Protein AF-A0A932NVK6-F1 (afdb_monomer)

Foldseek 3Di:
DDDDPDDDPPPPPPPVNVVVVVCVVVVVDDPLCLQLVLQLVCVVVVHAAALVSQQDPVGRDKRKAALVSLVVSQWGWFQFQVRDIDIDGSVPDDHPDMDIGTSNGGHD

Mean predicted aligned error: 11.63 Å

pLDDT: mean 71.96, std 18.51, range [38.53, 96.5]

Radius of gyration: 15.87 Å; Cα contacts (8 Å, |Δi|>4): 128; chains: 1; bounding box: 42×36×38 Å

Solvent-accessible surface area (backbone atoms only — not comparable to full-atom values): 6521 Å² total; per-residue (Å²): 134,86,81,76,84,70,78,68,95,76,69,74,74,51,72,66,61,55,50,50,51,50,34,53,76,70,59,77,50,64,98,74,59,54,49,64,56,50,51,50,53,29,53,77,70,75,40,57,50,35,31,74,80,40,54,47,99,91,44,75,41,63,44,72,44,40,43,69,57,29,55,73,60,70,34,51,41,28,25,28,60,85,63,45,82,45,77,46,53,38,87,79,51,59,90,92,41,68,51,73,47,48,46,81,53,28,14,121

Structure (mmCIF, N/CA/C/O backbone):
data_AF-A0A932NVK6-F1
#
_entry.id   AF-A0A932NVK6-F1
#
loop_
_atom_site.group_PDB
_atom_site.id
_atom_site.type_symbol
_atom_site.label_atom_id
_atom_site.label_alt_id
_atom_site.label_comp_id
_atom_site.label_asym_id
_atom_site.label_entity_id
_atom_site.label_seq_id
_atom_site.pdbx_PDB_ins_code
_atom_site.Cartn_x
_atom_site.Cartn_y
_atom_site.Cartn_z
_atom_site.occupancy
_atom_site.B_iso_or_equiv
_atom_site.auth_seq_id
_atom_site.auth_comp_id
_atom_site.auth_asym_id
_atom_site.auth_atom_id
_atom_site.pdbx_PDB_model_num
ATOM 1 N N . MET A 1 1 ? 29.126 -22.858 5.845 1.00 40.16 1 MET A N 1
ATOM 2 C CA . MET A 1 1 ? 28.678 -22.379 7.165 1.00 40.16 1 MET A CA 1
ATOM 3 C C . MET A 1 1 ? 27.973 -21.064 6.924 1.00 40.16 1 MET A C 1
ATOM 5 O O . MET A 1 1 ? 28.557 -20.172 6.326 1.00 40.16 1 MET A O 1
ATOM 9 N N . THR A 1 2 ? 26.681 -21.056 7.216 1.00 45.16 2 THR A N 1
ATOM 10 C CA . THR A 1 2 ? 25.726 -19.962 7.040 1.00 45.16 2 THR A CA 1
ATOM 11 C C . THR A 1 2 ? 26.071 -18.825 7.992 1.00 45.16 2 THR A C 1
ATOM 13 O O . THR A 1 2 ? 25.975 -19.003 9.201 1.00 45.16 2 THR A O 1
ATOM 16 N N . ASN A 1 3 ? 26.480 -17.675 7.458 1.00 41.66 3 ASN A N 1
ATOM 17 C CA . ASN A 1 3 ? 26.442 -16.440 8.231 1.00 41.66 3 ASN A CA 1
ATOM 18 C C . ASN A 1 3 ? 25.020 -15.903 8.126 1.00 41.66 3 ASN A C 1
ATOM 20 O O . ASN A 1 3 ? 24.645 -15.290 7.129 1.00 41.66 3 ASN A O 1
ATOM 24 N N . GLU A 1 4 ? 24.222 -16.224 9.139 1.00 50.31 4 GLU A N 1
ATOM 25 C CA . GLU A 1 4 ? 22.971 -15.535 9.416 1.00 50.31 4 GLU A CA 1
ATOM 26 C C . GLU A 1 4 ? 23.303 -14.057 9.636 1.00 50.31 4 GLU A C 1
ATOM 28 O O . GLU A 1 4 ? 24.069 -13.704 10.535 1.00 50.31 4 GLU A O 1
ATOM 33 N N . HIS A 1 5 ? 22.785 -13.200 8.760 1.00 49.06 5 HIS A N 1
ATOM 34 C CA . HIS A 1 5 ? 22.847 -11.758 8.934 1.00 49.06 5 HIS A CA 1
ATOM 35 C C . HIS A 1 5 ? 21.875 -11.401 10.062 1.00 49.06 5 HIS A C 1
ATOM 37 O O . HIS A 1 5 ? 20.690 -11.167 9.836 1.00 49.06 5 HIS A O 1
ATOM 43 N N . LEU A 1 6 ? 22.361 -11.477 11.300 1.00 51.38 6 LEU A N 1
ATOM 44 C CA . LEU A 1 6 ? 21.674 -10.894 12.443 1.00 51.38 6 LEU A CA 1
ATOM 45 C C . LEU A 1 6 ? 21.684 -9.370 12.255 1.00 51.38 6 LEU A C 1
ATOM 47 O O . LEU A 1 6 ? 22.764 -8.821 12.021 1.00 51.38 6 LEU A O 1
ATOM 51 N N . PRO A 1 7 ? 20.524 -8.693 12.334 1.00 45.66 7 PRO A N 1
ATOM 52 C CA . PRO A 1 7 ? 20.478 -7.241 12.239 1.00 45.66 7 PRO A CA 1
ATOM 53 C C . PRO A 1 7 ? 21.303 -6.609 13.367 1.00 45.66 7 PRO A C 1
ATOM 55 O O . PRO A 1 7 ? 21.340 -7.120 14.492 1.00 45.66 7 PRO A O 1
ATOM 58 N N . ASP A 1 8 ? 21.992 -5.517 13.038 1.00 47.66 8 ASP A N 1
ATOM 59 C CA . ASP A 1 8 ? 22.872 -4.781 13.941 1.00 47.66 8 ASP A CA 1
ATOM 60 C C . ASP A 1 8 ? 22.065 -4.240 15.144 1.00 47.66 8 ASP A C 1
ATOM 62 O O . ASP A 1 8 ? 21.086 -3.514 14.957 1.00 47.66 8 ASP A O 1
ATOM 66 N N . PRO A 1 9 ? 22.442 -4.563 16.396 1.00 47.19 9 PRO A N 1
ATOM 67 C CA . PRO A 1 9 ? 21.707 -4.145 17.591 1.00 47.19 9 PRO A CA 1
ATOM 68 C C . PRO A 1 9 ? 21.752 -2.629 17.868 1.00 47.19 9 PRO A C 1
ATOM 70 O O . PRO A 1 9 ? 21.179 -2.186 18.864 1.00 47.19 9 PRO A O 1
ATOM 73 N N . THR A 1 10 ? 22.430 -1.833 17.032 1.00 45.53 10 THR A N 1
ATOM 74 C CA . THR A 1 10 ? 22.516 -0.368 17.160 1.00 45.53 10 THR A CA 1
ATOM 75 C C . THR A 1 10 ? 21.682 0.424 16.155 1.00 45.53 10 THR A C 1
ATOM 77 O O . THR A 1 10 ? 21.686 1.658 16.209 1.00 45.53 10 THR A O 1
ATOM 80 N N . GLU A 1 11 ? 20.909 -0.238 15.294 1.00 48.38 11 GLU A N 1
ATOM 81 C CA . GLU A 1 11 ? 19.980 0.456 14.409 1.00 48.38 11 GLU A CA 1
ATOM 82 C C . GLU A 1 11 ? 18.836 1.043 15.246 1.00 48.38 11 GLU A C 1
ATOM 84 O O . GLU A 1 11 ? 17.930 0.347 15.714 1.00 48.38 11 GLU A O 1
ATOM 89 N N . GLN A 1 12 ? 18.934 2.345 15.533 1.00 49.12 12 GLN A N 1
ATOM 90 C CA . GLN A 1 12 ? 17.906 3.069 16.264 1.00 49.12 12 GLN A CA 1
ATOM 91 C C . GLN A 1 12 ? 16.608 2.948 15.481 1.00 49.12 12 GLN A C 1
ATOM 93 O O . GLN A 1 12 ? 16.435 3.583 14.443 1.00 49.12 12 GLN A O 1
ATOM 98 N N . VAL A 1 13 ? 15.698 2.125 16.001 1.00 51.88 13 VAL A N 1
ATOM 99 C CA . VAL A 1 13 ? 14.326 2.034 15.517 1.00 51.88 13 VAL A CA 1
ATOM 100 C C . VAL A 1 13 ? 13.790 3.465 15.440 1.00 51.88 13 VAL A C 1
ATOM 102 O O . VAL A 1 13 ? 13.739 4.127 16.484 1.00 51.88 13 VAL A O 1
ATOM 105 N N . PRO A 1 14 ? 13.430 3.966 14.243 1.00 53.28 14 PRO A N 1
ATOM 106 C CA . PRO A 1 14 ? 12.996 5.344 14.086 1.00 53.28 14 PRO A CA 1
ATOM 107 C C . PRO A 1 14 ? 11.881 5.677 15.077 1.00 53.28 14 PRO A C 1
ATOM 109 O O . PRO A 1 14 ? 10.998 4.853 15.324 1.00 53.28 14 PRO A O 1
ATOM 112 N N . ALA A 1 15 ? 11.905 6.880 15.657 1.00 46.31 15 ALA A N 1
ATOM 113 C CA . ALA A 1 15 ? 10.957 7.279 16.703 1.00 46.31 15 ALA A CA 1
ATOM 114 C C . ALA A 1 15 ? 9.485 7.097 16.274 1.00 46.31 15 ALA A C 1
ATOM 116 O O . ALA A 1 15 ? 8.630 6.761 17.094 1.00 46.31 15 ALA A O 1
ATOM 117 N N . TRP A 1 16 ? 9.205 7.233 14.974 1.00 46.84 16 TRP A N 1
ATOM 118 C CA . TRP A 1 16 ? 7.889 6.981 14.392 1.00 46.84 16 TRP A CA 1
ATOM 119 C C . TRP A 1 16 ? 7.469 5.504 14.483 1.00 46.84 16 TRP A C 1
ATOM 121 O O . TRP A 1 16 ? 6.316 5.213 14.785 1.00 46.84 16 TRP A O 1
ATOM 131 N N . ARG A 1 17 ? 8.402 4.559 14.320 1.00 45.94 17 ARG A N 1
ATOM 132 C CA . ARG A 1 17 ? 8.151 3.110 14.375 1.00 45.94 17 ARG A CA 1
ATOM 133 C C . ARG A 1 17 ? 7.831 2.641 15.795 1.00 45.94 17 ARG A C 1
ATOM 135 O O . ARG A 1 17 ? 6.982 1.770 15.976 1.00 45.94 17 ARG A O 1
ATOM 142 N N . GLN A 1 18 ? 8.448 3.251 16.808 1.00 57.34 18 GLN A N 1
ATOM 143 C CA . GLN A 1 18 ? 8.080 3.003 18.208 1.00 57.34 18 GLN A CA 1
ATOM 144 C C . GLN A 1 18 ? 6.724 3.615 18.572 1.00 57.34 18 GLN A C 1
ATOM 146 O O . GLN A 1 18 ? 5.923 2.976 19.252 1.00 57.34 18 GLN A O 1
ATOM 151 N N . GLU A 1 19 ? 6.432 4.818 18.080 1.00 4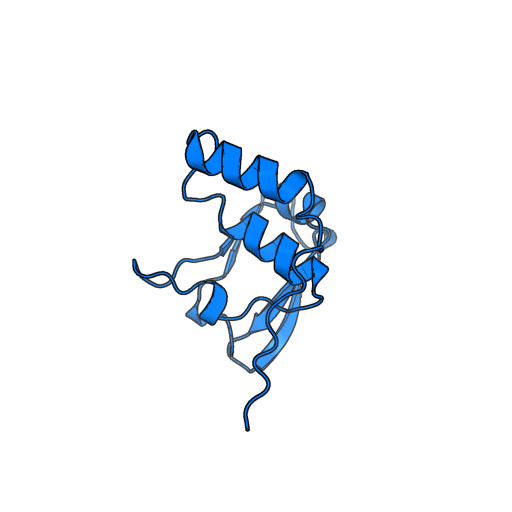6.41 19 GLU A N 1
ATOM 152 C CA . GLU A 1 19 ? 5.139 5.469 18.307 1.00 46.41 19 GLU A CA 1
ATOM 153 C C . GLU A 1 19 ? 3.986 4.709 17.626 1.00 46.41 19 GLU A C 1
ATOM 155 O O . GLU A 1 19 ? 2.911 4.570 18.207 1.00 46.41 19 GLU A O 1
ATOM 160 N N . LEU A 1 20 ? 4.213 4.123 16.447 1.00 50.78 20 LEU A N 1
ATOM 161 C CA . LEU A 1 20 ? 3.238 3.254 15.779 1.00 50.78 20 LEU A CA 1
ATOM 162 C C . LEU A 1 20 ? 2.967 1.961 16.558 1.00 50.78 20 LEU A C 1
ATOM 164 O O . LEU A 1 20 ? 1.811 1.558 16.702 1.00 50.78 20 LEU A O 1
ATOM 168 N N . LEU A 1 21 ? 4.011 1.326 17.101 1.00 50.44 21 LEU A N 1
ATOM 169 C CA . LEU A 1 21 ? 3.859 0.154 17.969 1.00 50.44 21 LEU A CA 1
ATOM 170 C C . LEU A 1 21 ? 3.056 0.497 19.229 1.00 50.44 21 LEU A C 1
ATOM 172 O O . LEU A 1 21 ? 2.105 -0.213 19.554 1.00 50.44 21 LEU A O 1
ATOM 176 N N . ARG A 1 22 ? 3.358 1.632 19.871 1.00 66.50 22 ARG A N 1
ATOM 177 C CA . ARG A 1 22 ? 2.612 2.123 21.038 1.00 66.50 22 ARG A CA 1
ATOM 178 C C . ARG A 1 22 ? 1.127 2.319 20.722 1.00 66.50 22 ARG A C 1
ATOM 180 O O . ARG A 1 22 ? 0.280 1.841 21.474 1.00 66.50 22 ARG A O 1
ATOM 187 N N . ARG A 1 23 ? 0.801 2.991 19.611 1.00 49.59 23 ARG A N 1
ATOM 188 C CA . ARG A 1 23 ? -0.594 3.260 19.207 1.00 49.59 23 ARG A CA 1
ATOM 189 C C . ARG A 1 23 ? -1.357 1.981 18.842 1.00 49.59 23 ARG A C 1
ATOM 191 O O . ARG A 1 23 ? -2.561 1.887 19.085 1.00 49.59 23 ARG A O 1
ATOM 198 N N . ARG A 1 24 ? -0.662 0.974 18.300 1.00 45.47 24 ARG A N 1
ATOM 199 C CA . ARG A 1 24 ? -1.213 -0.365 18.030 1.00 45.47 24 ARG A CA 1
ATOM 200 C C . ARG A 1 24 ? -1.536 -1.114 19.321 1.00 45.47 24 ARG A C 1
ATOM 202 O O . ARG A 1 24 ? -2.599 -1.724 19.426 1.00 45.47 24 ARG A O 1
ATOM 209 N N . GLU A 1 25 ? -0.646 -1.056 20.306 1.00 52.22 25 GLU A N 1
ATOM 210 C CA . GLU A 1 25 ? -0.843 -1.687 21.616 1.00 52.22 25 GLU A CA 1
ATOM 211 C C . GLU A 1 25 ? -1.957 -1.014 22.425 1.00 52.22 25 GLU A C 1
ATOM 213 O O . GLU A 1 25 ? -2.741 -1.701 23.086 1.00 52.22 25 GLU A O 1
ATOM 218 N N . SER A 1 26 ? -2.092 0.310 22.321 1.00 59.75 26 SER A N 1
ATOM 219 C CA . SER A 1 26 ? -3.169 1.063 22.970 1.00 59.75 26 SER A CA 1
ATOM 220 C C . SER A 1 26 ? -4.507 1.026 22.222 1.00 59.75 26 SER A C 1
ATOM 222 O O . SER A 1 26 ? -5.492 1.569 22.723 1.00 59.75 26 SER A O 1
ATOM 224 N N . LYS A 1 27 ? -4.578 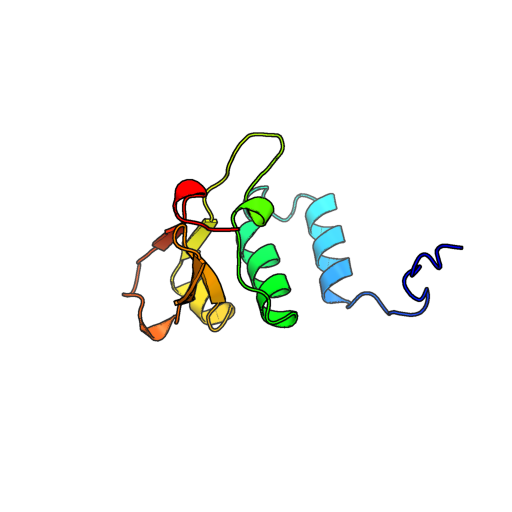0.346 21.066 1.00 50.94 27 LYS A N 1
ATOM 225 C CA . LYS A 1 27 ? -5.758 0.289 20.180 1.00 50.94 27 LYS A CA 1
ATOM 226 C C . LYS A 1 27 ? -6.238 1.675 19.716 1.00 50.94 27 LYS A C 1
ATOM 228 O O . LYS A 1 27 ? -7.411 1.839 19.390 1.00 50.94 27 LYS A O 1
ATOM 233 N N . GLU A 1 28 ? -5.338 2.659 19.701 1.00 40.66 28 GLU A N 1
ATOM 234 C CA . GLU A 1 28 ? -5.581 4.013 19.186 1.00 40.66 28 GLU A CA 1
ATOM 235 C C . GLU A 1 28 ? -5.651 4.039 17.644 1.00 40.66 28 GLU A C 1
ATOM 237 O O . GLU A 1 28 ? -6.243 4.960 17.090 1.00 40.66 28 GLU A O 1
ATOM 242 N N . VAL A 1 29 ? -5.101 3.024 16.962 1.00 40.41 29 VAL A N 1
ATOM 243 C CA . VAL A 1 29 ? -5.226 2.777 15.506 1.00 40.41 29 VAL A CA 1
ATOM 244 C C . VAL A 1 29 ? -5.995 1.485 15.229 1.00 40.41 29 VAL A C 1
ATOM 246 O O . VAL A 1 29 ? -5.891 0.504 15.976 1.00 40.41 29 VAL A O 1
ATOM 249 N N . GLY A 1 30 ? -6.799 1.500 14.165 1.00 41.03 3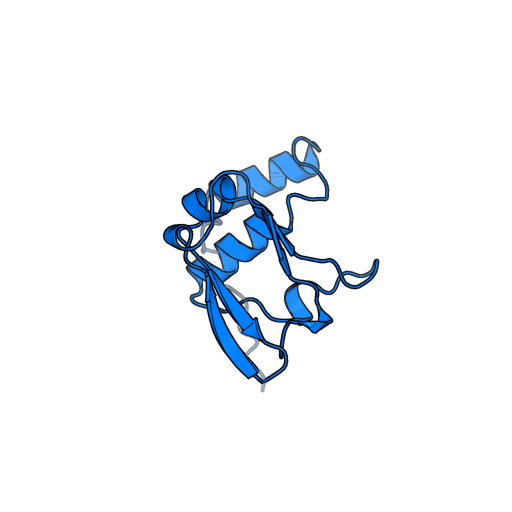0 GLY A N 1
ATOM 250 C CA . GLY A 1 30 ? -7.726 0.427 13.822 1.00 41.03 30 GLY A CA 1
ATOM 251 C C . GLY A 1 30 ? -7.054 -0.722 13.059 1.00 41.03 30 GLY A C 1
ATOM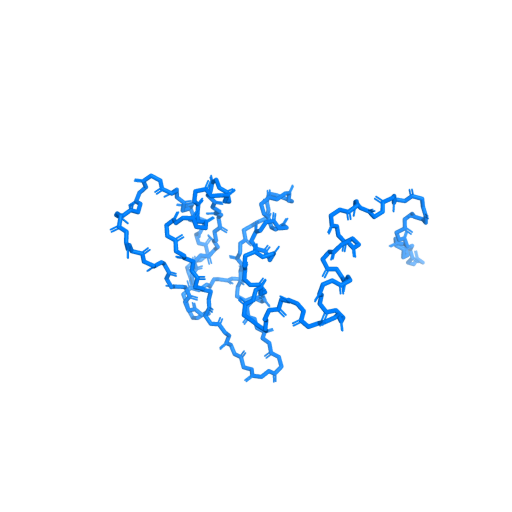 252 O O . GLY A 1 30 ? -6.006 -0.549 12.446 1.00 41.03 30 GLY A O 1
ATOM 253 N N . PRO A 1 31 ? -7.670 -1.916 13.018 1.00 38.53 31 PRO A N 1
ATOM 254 C CA . PRO A 1 31 ? -7.142 -3.081 12.295 1.00 38.53 31 PRO A CA 1
ATOM 255 C C . PRO A 1 31 ? -7.062 -2.912 10.761 1.00 38.53 31 PRO A C 1
ATOM 257 O O . PRO A 1 31 ? -6.625 -3.845 10.089 1.00 38.53 31 PRO A O 1
ATOM 260 N N . TYR A 1 32 ? -7.475 -1.757 10.226 1.00 43.16 32 TYR A N 1
ATOM 261 C CA . TYR A 1 32 ? -7.445 -1.400 8.804 1.00 43.16 32 TYR A CA 1
ATOM 262 C C . TYR A 1 32 ? -6.389 -0.332 8.458 1.00 43.16 32 TYR A C 1
ATOM 264 O O . TYR A 1 32 ? -6.224 -0.018 7.291 1.00 43.16 32 TYR A O 1
ATOM 272 N N . ASP A 1 33 ? -5.595 0.142 9.427 1.00 52.03 33 ASP A N 1
ATOM 273 C CA . ASP A 1 33 ? -4.424 1.008 9.180 1.00 52.03 33 ASP A CA 1
ATOM 274 C C . ASP A 1 33 ? -3.181 0.218 8.705 1.00 52.03 33 ASP A C 1
ATOM 276 O O . ASP A 1 33 ? -2.054 0.714 8.731 1.00 52.03 33 ASP A O 1
ATOM 280 N N . PHE A 1 34 ? -3.341 -1.054 8.323 1.00 60.00 34 PHE A N 1
ATOM 281 C CA . PHE A 1 34 ? -2.233 -1.903 7.873 1.00 60.00 34 PHE A CA 1
ATOM 282 C C . PHE A 1 34 ? -1.731 -1.498 6.482 1.00 60.00 34 PHE A C 1
ATOM 284 O O . PHE A 1 34 ? -0.522 -1.476 6.256 1.00 60.00 34 PHE A O 1
ATOM 291 N N . ASP A 1 35 ? -2.649 -1.131 5.587 1.00 65.75 35 ASP A N 1
ATOM 292 C CA . ASP A 1 35 ? -2.349 -0.919 4.171 1.00 65.75 35 ASP A CA 1
ATOM 293 C C . ASP A 1 35 ? -1.465 0.315 3.969 1.00 65.75 35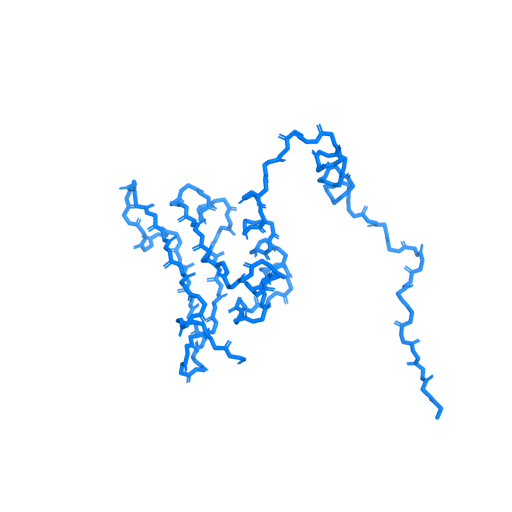 ASP A C 1
ATOM 295 O O . ASP A 1 35 ? -0.412 0.218 3.346 1.00 65.75 35 ASP A O 1
ATOM 299 N N . LEU A 1 36 ? -1.814 1.447 4.589 1.00 68.88 36 LEU A N 1
ATOM 300 C CA . LEU A 1 36 ? -1.044 2.687 4.459 1.00 68.88 36 LEU A CA 1
ATOM 301 C C . LEU A 1 36 ? 0.379 2.541 5.019 1.00 68.88 36 LEU A C 1
ATOM 303 O O . LEU A 1 36 ? 1.345 2.953 4.386 1.00 68.88 36 LEU A O 1
ATOM 307 N N . ASN A 1 37 ? 0.522 1.885 6.175 1.00 68.25 37 ASN A N 1
ATOM 308 C CA . ASN A 1 37 ? 1.829 1.638 6.788 1.00 68.25 37 ASN A CA 1
ATOM 309 C C . ASN A 1 37 ? 2.692 0.675 5.960 1.00 68.25 37 ASN A C 1
ATOM 311 O O . ASN A 1 37 ? 3.906 0.859 5.876 1.00 68.25 37 ASN A O 1
ATOM 315 N N . CYS A 1 38 ? 2.082 -0.349 5.355 1.00 76.19 38 CYS A N 1
ATOM 316 C CA . CYS A 1 38 ? 2.789 -1.255 4.456 1.00 76.19 38 CYS A CA 1
ATOM 317 C C . CYS A 1 38 ? 3.284 -0.512 3.211 1.00 76.19 38 CYS A C 1
ATOM 319 O O . CYS A 1 38 ? 4.426 -0.704 2.806 1.00 76.19 38 CYS A O 1
ATOM 321 N N . LEU A 1 39 ? 2.451 0.356 2.633 1.00 83.25 39 LEU A N 1
ATOM 322 C CA . LEU A 1 39 ? 2.802 1.135 1.447 1.00 83.25 39 LEU A CA 1
ATOM 323 C C . LEU A 1 39 ? 3.915 2.151 1.720 1.00 83.25 39 LEU A C 1
ATOM 325 O O . LEU A 1 39 ? 4.826 2.268 0.907 1.00 83.25 39 LEU A O 1
ATOM 329 N N . VAL A 1 40 ? 3.892 2.830 2.875 1.00 80.00 40 VAL A N 1
ATOM 330 C CA . VAL A 1 40 ? 4.995 3.717 3.292 1.00 80.00 40 VAL A CA 1
ATOM 331 C C . VAL A 1 40 ? 6.311 2.944 3.358 1.00 80.00 40 VAL A C 1
ATOM 333 O O . VAL A 1 40 ? 7.296 3.381 2.775 1.00 80.00 40 VAL A O 1
ATOM 336 N N . TYR A 1 41 ? 6.320 1.787 4.028 1.00 78.38 41 TYR A N 1
ATOM 337 C CA . TYR A 1 41 ? 7.525 0.965 4.153 1.00 78.38 41 TYR A CA 1
ATOM 338 C C . TYR A 1 41 ? 8.065 0.523 2.788 1.00 78.38 41 TYR A C 1
ATOM 340 O O . TYR A 1 41 ? 9.248 0.674 2.511 1.00 78.38 41 TYR A O 1
ATOM 348 N N . LEU A 1 42 ? 7.188 0.021 1.917 1.00 81.44 42 LEU A N 1
ATOM 349 C CA . LEU A 1 42 ? 7.562 -0.414 0.572 1.00 81.44 42 LEU A CA 1
ATOM 350 C C . LEU A 1 42 ? 8.160 0.734 -0.256 1.00 81.44 42 LEU A C 1
ATOM 352 O O . LEU A 1 42 ? 9.192 0.553 -0.894 1.00 81.44 42 LEU A O 1
ATOM 356 N N . ASN A 1 43 ? 7.581 1.935 -0.176 1.00 82.31 43 ASN A N 1
ATOM 357 C CA . ASN A 1 43 ? 8.127 3.119 -0.839 1.00 82.31 43 ASN A CA 1
ATOM 358 C C . ASN A 1 43 ? 9.510 3.528 -0.312 1.00 82.31 43 ASN A C 1
ATOM 360 O O . ASN A 1 43 ? 10.361 3.920 -1.108 1.00 82.31 43 ASN A O 1
ATOM 364 N N . GLU A 1 44 ? 9.744 3.463 1.005 1.00 80.19 44 GLU A N 1
ATOM 365 C CA . GLU A 1 44 ? 11.054 3.780 1.599 1.00 80.19 44 GLU A CA 1
ATOM 366 C C . GLU A 1 44 ? 12.152 2.821 1.114 1.00 80.19 44 GLU A C 1
ATOM 368 O O . GLU A 1 44 ? 13.294 3.240 0.922 1.00 80.19 44 GLU A O 1
ATOM 373 N N . GLU A 1 45 ? 11.796 1.561 0.863 1.00 80.81 45 GLU A N 1
ATOM 374 C CA . GLU A 1 45 ? 12.703 0.520 0.365 1.00 80.81 45 GLU A CA 1
ATOM 375 C C . GLU A 1 45 ? 12.788 0.465 -1.180 1.00 80.81 45 GLU A C 1
ATOM 377 O O . GLU A 1 45 ? 13.504 -0.375 -1.723 1.00 80.81 45 GLU A O 1
ATOM 382 N N . ASP A 1 46 ? 12.075 1.344 -1.905 1.00 85.44 46 ASP A N 1
ATOM 383 C CA . ASP A 1 46 ? 11.884 1.280 -3.373 1.00 85.44 46 ASP A CA 1
ATOM 384 C C . ASP A 1 46 ? 11.380 -0.104 -3.856 1.00 85.44 46 ASP A C 1
ATOM 386 O O . ASP A 1 46 ? 11.673 -0.578 -4.964 1.00 85.44 46 ASP A O 1
ATOM 390 N N . GLU A 1 47 ? 10.595 -0.772 -3.007 1.00 87.81 47 GLU A N 1
ATOM 391 C CA . GLU A 1 47 ? 9.967 -2.053 -3.297 1.00 87.81 47 GLU A CA 1
ATOM 392 C C . GLU A 1 47 ? 8.515 -1.865 -3.766 1.00 87.81 47 GLU A C 1
ATOM 394 O O . GLU A 1 47 ? 7.756 -1.084 -3.195 1.00 87.81 47 GLU A O 1
ATOM 399 N N . PRO A 1 48 ? 8.075 -2.594 -4.804 1.00 92.56 48 PRO A N 1
ATOM 400 C CA . PRO A 1 48 ? 6.685 -2.564 -5.227 1.00 92.56 48 PRO A CA 1
ATOM 401 C C . PRO A 1 48 ? 5.813 -3.476 -4.352 1.00 92.56 48 PRO A C 1
ATOM 403 O O . PRO A 1 48 ? 6.214 -4.585 -4.000 1.00 92.56 48 PRO A O 1
ATOM 406 N N . LEU A 1 49 ? 4.563 -3.072 -4.119 1.00 90.06 49 LEU A N 1
ATOM 407 C CA . LEU A 1 49 ? 3.533 -3.923 -3.524 1.00 90.06 49 LEU A CA 1
ATOM 408 C C . LEU A 1 49 ? 3.294 -5.172 -4.387 1.00 90.06 49 LEU A C 1
ATOM 410 O O . LEU A 1 49 ? 2.980 -5.078 -5.580 1.00 90.06 49 LEU A O 1
ATOM 414 N N . ILE A 1 50 ? 3.377 -6.354 -3.777 1.00 89.38 50 ILE A N 1
ATOM 415 C CA . ILE A 1 50 ? 3.114 -7.641 -4.430 1.00 89.38 50 ILE A CA 1
ATOM 416 C C . ILE A 1 50 ? 2.075 -8.457 -3.655 1.00 89.38 50 ILE A C 1
ATOM 418 O O . ILE A 1 50 ? 1.694 -8.162 -2.523 1.00 89.38 50 ILE A O 1
ATOM 422 N N . ARG A 1 51 ? 1.588 -9.544 -4.264 1.00 85.25 51 ARG A N 1
ATOM 423 C CA . ARG A 1 51 ? 0.490 -10.351 -3.708 1.00 85.25 51 ARG A CA 1
ATOM 424 C C . ARG A 1 51 ? 0.785 -10.915 -2.314 1.00 85.25 51 ARG A C 1
ATOM 426 O O . ARG A 1 51 ? -0.147 -11.133 -1.543 1.00 85.25 51 ARG A O 1
ATOM 433 N N . LYS A 1 52 ? 2.052 -11.198 -1.991 1.00 82.88 52 LYS A N 1
ATOM 434 C CA . LYS A 1 52 ? 2.422 -11.769 -0.684 1.00 82.88 52 LYS A CA 1
ATOM 435 C C . LYS A 1 52 ? 2.189 -10.776 0.465 1.00 82.88 52 LYS A C 1
ATOM 437 O O . LYS A 1 52 ? 1.910 -11.220 1.573 1.00 82.88 52 LYS A O 1
ATOM 442 N N . ASP A 1 53 ? 2.266 -9.473 0.193 1.00 79.06 53 ASP A N 1
ATOM 443 C CA . ASP A 1 53 ? 2.215 -8.419 1.216 1.00 79.06 53 ASP A CA 1
ATOM 444 C C . ASP A 1 53 ? 0.784 -8.192 1.723 1.00 79.06 53 ASP A C 1
ATOM 446 O O . ASP A 1 53 ? 0.562 -7.760 2.851 1.00 79.06 53 ASP A O 1
ATOM 450 N N . VAL A 1 54 ? -0.199 -8.574 0.907 1.00 74.56 54 VAL A N 1
ATOM 451 C CA . VAL A 1 54 ? -1.638 -8.458 1.188 1.00 74.56 54 VAL A CA 1
ATOM 452 C C . VAL A 1 54 ? -2.280 -9.786 1.625 1.00 74.56 54 VAL A C 1
ATOM 454 O O . VAL A 1 54 ? -3.499 -9.891 1.801 1.00 74.56 54 VAL A O 1
ATOM 457 N N . ALA A 1 55 ? -1.470 -10.837 1.782 1.00 65.56 55 ALA A N 1
ATOM 458 C CA . ALA A 1 55 ? -1.914 -12.152 2.225 1.00 65.56 55 ALA A CA 1
ATOM 459 C C . ALA A 1 55 ? -1.871 -12.252 3.762 1.00 65.56 55 ALA A C 1
ATOM 461 O O . ALA A 1 55 ? -0.808 -12.411 4.357 1.00 65.56 55 ALA A O 1
ATOM 462 N N . ASP A 1 56 ? -3.034 -12.208 4.418 1.00 61.47 56 ASP A N 1
ATOM 463 C CA . ASP A 1 56 ? -3.157 -12.384 5.873 1.00 61.47 56 ASP A CA 1
ATOM 464 C C . ASP A 1 56 ? -3.683 -13.792 6.231 1.00 61.47 56 ASP A C 1
ATOM 466 O O . ASP A 1 56 ? -4.319 -14.481 5.432 1.00 61.47 56 ASP A O 1
ATOM 470 N N . LYS A 1 57 ? -3.476 -14.224 7.482 1.00 46.25 57 LYS A N 1
ATOM 471 C CA . LYS A 1 57 ? -3.989 -15.480 8.064 1.00 46.25 57 LYS A CA 1
ATOM 472 C C . LYS A 1 57 ? -5.517 -15.585 8.031 1.00 46.25 57 LYS A C 1
ATOM 474 O O . LYS A 1 57 ? -6.055 -16.679 8.174 1.00 46.25 57 LYS A O 1
ATOM 479 N N . THR A 1 58 ? -6.204 -14.453 7.885 1.00 51.19 58 THR A N 1
ATOM 480 C CA . THR A 1 58 ? -7.667 -14.360 7.775 1.00 51.19 58 THR A CA 1
ATOM 481 C C . THR A 1 58 ? -8.170 -14.400 6.328 1.00 51.19 58 THR A C 1
ATOM 483 O O . THR A 1 58 ? -9.379 -14.443 6.111 1.00 51.19 58 THR A O 1
ATOM 486 N N . GLY A 1 59 ? -7.260 -14.450 5.351 1.00 49.28 59 GLY A N 1
ATOM 487 C CA . GLY A 1 59 ? -7.553 -14.454 3.923 1.00 49.28 59 GLY A CA 1
ATOM 488 C C . GLY A 1 59 ? -6.901 -13.276 3.185 1.00 49.28 59 GLY A C 1
ATOM 489 O O . GLY A 1 59 ? -6.377 -12.359 3.821 1.00 49.28 59 GLY A O 1
ATOM 490 N N . PRO A 1 60 ? -6.913 -13.304 1.841 1.00 56.31 60 PRO A N 1
ATOM 491 C CA . PRO A 1 60 ? -6.449 -12.195 1.010 1.00 56.31 60 PRO A CA 1
ATOM 492 C C . PRO A 1 60 ? -7.244 -10.918 1.324 1.00 56.31 60 PRO A C 1
ATOM 494 O O . PRO A 1 60 ? -8.475 -10.931 1.256 1.00 56.31 60 PRO A O 1
ATOM 497 N N . LYS A 1 61 ? -6.551 -9.826 1.666 1.00 70.50 61 LYS A N 1
ATOM 498 C CA . LYS A 1 61 ? -7.160 -8.509 1.908 1.00 70.50 61 LYS A CA 1
ATOM 499 C C . LYS A 1 61 ? -6.895 -7.590 0.722 1.00 70.50 61 LYS A C 1
ATOM 501 O O . LYS A 1 61 ? -5.816 -7.625 0.148 1.00 70.50 61 LYS A O 1
ATOM 506 N N . ALA A 1 62 ? -7.893 -6.806 0.329 1.00 75.00 62 ALA A N 1
ATOM 507 C CA . ALA A 1 62 ? -7.684 -5.754 -0.657 1.00 75.00 62 ALA A CA 1
ATOM 508 C C . ALA A 1 62 ? -7.004 -4.559 0.012 1.00 75.00 62 ALA A C 1
ATOM 510 O O . ALA A 1 62 ? -7.347 -4.242 1.148 1.00 75.00 62 ALA A O 1
ATOM 511 N N . VAL A 1 63 ? -6.105 -3.900 -0.714 1.00 82.56 63 VAL A N 1
ATOM 512 C CA . VAL A 1 63 ? -5.550 -2.603 -0.320 1.00 82.56 63 VAL A CA 1
ATOM 513 C C . VAL A 1 63 ? -6.531 -1.524 -0.741 1.00 82.56 63 VAL A C 1
ATOM 515 O O . VAL A 1 63 ? -6.955 -1.493 -1.899 1.00 82.56 63 VAL A O 1
ATOM 518 N N . VAL A 1 64 ? -6.901 -0.656 0.195 1.00 82.06 64 VAL A N 1
ATOM 519 C CA . VAL A 1 64 ? -7.839 0.444 -0.045 1.00 82.06 64 VAL A CA 1
ATOM 520 C C . VAL A 1 64 ? -7.164 1.755 0.327 1.00 82.06 64 VAL A C 1
ATOM 522 O O . VAL A 1 64 ? -6.773 1.932 1.475 1.00 82.06 64 VAL A O 1
ATOM 525 N N . VAL A 1 65 ? -7.029 2.665 -0.638 1.00 84.00 65 VAL A N 1
ATOM 526 C CA . VAL A 1 65 ? -6.361 3.957 -0.432 1.00 84.00 65 VAL A CA 1
ATOM 527 C C . VAL A 1 65 ? -7.186 5.071 -1.060 1.00 84.00 65 VAL A C 1
ATOM 529 O O . VAL A 1 65 ? -7.538 5.030 -2.239 1.00 84.00 65 VAL A O 1
ATOM 532 N N . THR A 1 66 ? -7.517 6.084 -0.276 1.00 84.38 66 THR A N 1
ATOM 533 C CA . THR A 1 66 ? -8.176 7.304 -0.749 1.00 84.38 66 THR A CA 1
ATOM 534 C C . THR A 1 66 ? -7.186 8.221 -1.471 1.00 84.38 66 THR A C 1
ATOM 536 O O . THR A 1 66 ? -5.973 8.140 -1.273 1.00 84.38 66 THR A O 1
ATOM 539 N N . LYS A 1 67 ? -7.682 9.172 -2.275 1.00 84.06 67 LYS A N 1
ATOM 540 C CA . LYS A 1 67 ? -6.809 10.196 -2.880 1.00 84.06 67 LYS A CA 1
ATOM 541 C C . LYS A 1 67 ? -5.985 10.978 -1.845 1.00 84.06 67 LYS A C 1
ATOM 543 O O . LYS A 1 67 ? -4.836 11.308 -2.118 1.00 84.06 67 LYS A O 1
ATOM 548 N N . GLN A 1 68 ? -6.562 11.300 -0.685 1.00 83.88 68 GLN A N 1
ATOM 549 C CA . GLN A 1 68 ? -5.850 12.055 0.350 1.00 83.88 68 GLN A CA 1
ATOM 550 C C . GLN A 1 68 ? -4.664 11.254 0.900 1.00 83.88 68 GLN A C 1
ATOM 552 O O . GLN A 1 68 ? -3.558 11.777 0.965 1.00 83.88 68 GLN A O 1
ATOM 557 N N . GLU A 1 69 ? -4.874 9.976 1.209 1.00 82.94 69 GLU A N 1
ATOM 558 C CA . GLU A 1 69 ? -3.805 9.077 1.656 1.00 82.94 69 GLU A CA 1
ATOM 559 C C . GLU A 1 69 ? -2.737 8.880 0.569 1.00 82.94 69 GLU A C 1
ATOM 561 O O . GLU A 1 69 ? -1.547 8.875 0.867 1.00 82.94 69 GLU A O 1
ATOM 566 N N . MET A 1 70 ? -3.130 8.811 -0.709 1.00 87.00 70 MET A N 1
ATOM 567 C CA . MET A 1 70 ? -2.176 8.766 -1.823 1.00 87.00 70 MET A CA 1
ATOM 568 C C . MET A 1 70 ? -1.330 10.034 -1.962 1.00 87.00 70 MET A C 1
ATOM 570 O O . MET A 1 70 ? -0.152 9.943 -2.307 1.00 87.00 70 MET A O 1
ATOM 574 N N . LEU A 1 71 ? -1.906 11.212 -1.703 1.00 85.50 71 LEU A N 1
ATOM 575 C CA . LEU A 1 71 ? -1.163 12.475 -1.682 1.00 85.50 71 LEU A CA 1
ATOM 576 C C . LEU A 1 71 ? -0.146 12.508 -0.534 1.00 85.50 71 LEU A C 1
ATOM 578 O O . LEU A 1 71 ? 0.944 13.043 -0.712 1.00 85.5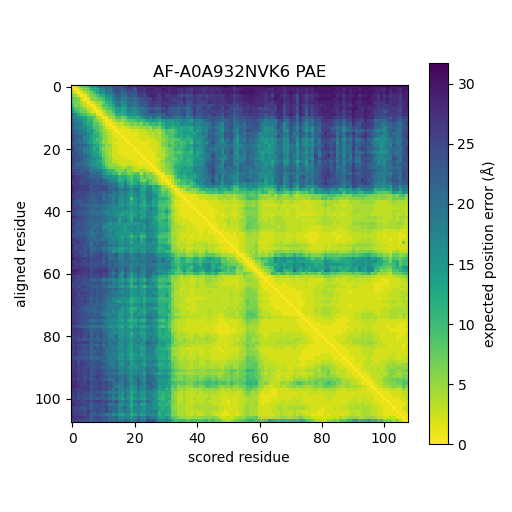0 71 LEU A O 1
ATOM 582 N N . GLU A 1 72 ? -0.486 11.926 0.617 1.00 84.00 72 GLU A N 1
ATOM 583 C CA . GLU A 1 72 ? 0.425 11.794 1.761 1.00 84.00 72 GLU A CA 1
ATOM 584 C C . GLU A 1 72 ? 1.549 10.779 1.491 1.00 84.00 72 GLU A C 1
ATOM 586 O O . GLU A 1 72 ? 2.693 11.025 1.868 1.00 84.00 72 GLU A O 1
ATOM 591 N N . LEU A 1 73 ? 1.245 9.682 0.788 1.00 83.88 73 LEU A N 1
ATOM 592 C CA . LEU A 1 73 ? 2.228 8.691 0.333 1.00 83.88 73 LEU A CA 1
ATOM 593 C C . LEU A 1 73 ? 3.181 9.228 -0.744 1.00 83.88 73 LEU A C 1
ATOM 595 O O . LEU A 1 73 ? 4.318 8.773 -0.837 1.00 83.88 73 LEU A O 1
ATOM 599 N N . GLY A 1 74 ? 2.713 10.158 -1.581 1.00 87.81 74 GLY A N 1
ATOM 600 C CA . GLY A 1 74 ? 3.454 10.655 -2.745 1.00 87.81 74 GLY A CA 1
ATOM 601 C C . GLY A 1 74 ? 3.446 9.710 -3.953 1.00 87.81 74 GLY A C 1
ATOM 602 O O . GLY A 1 74 ? 4.179 9.946 -4.909 1.00 87.81 74 GLY A O 1
ATOM 603 N N . GLY A 1 75 ? 2.623 8.661 -3.931 1.00 89.62 75 GLY A N 1
ATOM 604 C CA . GLY A 1 75 ? 2.631 7.596 -4.937 1.00 89.62 75 GLY A CA 1
ATOM 605 C C . GLY A 1 75 ? 2.952 6.233 -4.333 1.00 89.62 75 GLY A C 1
ATOM 606 O O . GLY A 1 75 ? 3.341 6.162 -3.177 1.00 89.62 75 GLY A O 1
ATOM 607 N N . PHE A 1 76 ? 2.783 5.150 -5.087 1.00 91.62 76 PHE A N 1
ATOM 608 C CA . PHE A 1 76 ? 3.448 3.869 -4.808 1.00 91.62 76 PHE A CA 1
ATOM 609 C C . PHE A 1 76 ? 3.483 3.007 -6.065 1.00 91.62 76 PHE A C 1
ATOM 611 O O . PHE A 1 76 ? 2.703 3.211 -7.002 1.00 91.62 76 PHE A O 1
ATOM 618 N N . ASP A 1 77 ? 4.350 2.003 -6.051 1.00 94.50 77 ASP A N 1
ATOM 619 C CA . ASP A 1 77 ? 4.443 1.021 -7.119 1.00 94.50 77 ASP A CA 1
ATOM 620 C C . ASP A 1 77 ? 3.848 -0.319 -6.694 1.00 94.50 77 ASP A C 1
ATOM 622 O O . ASP A 1 77 ? 3.954 -0.734 -5.543 1.00 94.50 77 ASP A O 1
ATOM 626 N N . TYR A 1 78 ? 3.260 -1.044 -7.641 1.00 94.25 78 TYR A N 1
ATOM 627 C CA . TYR A 1 78 ? 2.856 -2.432 -7.439 1.00 94.25 78 TYR A CA 1
ATOM 628 C C . 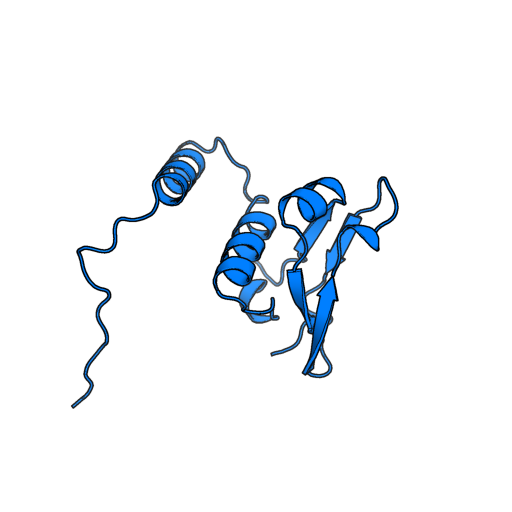TYR A 1 78 ? 3.209 -3.294 -8.646 1.00 94.25 78 TYR A C 1
ATOM 630 O O . TYR A 1 78 ? 3.334 -2.806 -9.770 1.00 94.25 78 TYR A O 1
ATOM 638 N N . ILE A 1 79 ? 3.359 -4.599 -8.429 1.00 95.88 79 ILE A N 1
ATOM 639 C CA . ILE A 1 79 ? 3.466 -5.566 -9.522 1.00 95.88 79 ILE A CA 1
ATOM 640 C C . ILE A 1 79 ? 2.073 -6.090 -9.834 1.00 95.88 79 ILE A C 1
ATOM 642 O O . ILE A 1 79 ? 1.391 -6.609 -8.952 1.00 95.88 79 ILE A O 1
ATOM 646 N N . ASP A 1 80 ? 1.644 -5.989 -11.088 1.00 95.69 80 ASP A N 1
ATOM 647 C CA . ASP A 1 80 ? 0.370 -6.552 -11.523 1.00 95.69 80 ASP A CA 1
ATOM 648 C C . ASP A 1 80 ? 0.448 -8.074 -11.735 1.00 95.69 80 ASP A C 1
ATOM 650 O O . ASP A 1 80 ? 1.516 -8.683 -11.799 1.00 95.69 80 ASP A O 1
ATOM 654 N N . ASN A 1 81 ? -0.700 -8.722 -11.912 1.00 93.75 81 ASN A N 1
ATOM 655 C CA . ASN A 1 81 ? -0.773 -10.169 -12.133 1.00 93.75 81 ASN A CA 1
ATOM 656 C C . ASN A 1 81 ? -0.125 -10.671 -13.442 1.00 93.75 81 ASN A C 1
ATOM 658 O O . ASN A 1 81 ? -0.102 -11.880 -13.681 1.00 93.75 81 ASN A O 1
ATOM 662 N N . LYS A 1 82 ? 0.408 -9.772 -14.275 1.00 95.62 82 LYS A N 1
ATOM 663 C CA . LYS A 1 82 ? 1.200 -10.073 -15.475 1.00 95.62 82 LYS A CA 1
ATOM 664 C C . LYS A 1 82 ? 2.700 -9.847 -15.253 1.00 95.62 82 LYS A C 1
ATOM 666 O O . LYS A 1 82 ? 3.464 -10.007 -16.203 1.00 95.62 82 LYS A O 1
ATOM 671 N N . GLY A 1 83 ? 3.122 -9.488 -14.039 1.00 94.75 83 GLY A N 1
ATOM 672 C CA . GLY A 1 83 ? 4.517 -9.215 -13.692 1.00 94.75 83 GLY A CA 1
ATOM 673 C C . GLY A 1 83 ? 5.002 -7.824 -14.111 1.00 94.75 83 GLY A C 1
ATOM 674 O O . GLY A 1 83 ? 6.206 -7.610 -14.230 1.00 94.75 83 GLY A O 1
ATOM 675 N N . ARG A 1 84 ? 4.096 -6.880 -14.391 1.00 96.50 84 ARG A N 1
ATOM 676 C CA . ARG A 1 84 ? 4.445 -5.505 -14.777 1.00 96.50 84 ARG A CA 1
ATOM 677 C C . ARG A 1 84 ? 4.473 -4.616 -13.538 1.00 96.50 84 ARG A C 1
ATOM 679 O O . ARG A 1 84 ? 3.508 -4.624 -12.781 1.00 96.50 84 ARG A O 1
ATOM 686 N N . ARG A 1 85 ? 5.530 -3.815 -13.373 1.00 95.56 85 ARG A N 1
ATOM 687 C CA . ARG A 1 85 ? 5.579 -2.736 -12.373 1.00 95.56 85 ARG A CA 1
ATOM 688 C C . ARG A 1 85 ? 4.703 -1.580 -12.850 1.00 95.56 85 ARG A C 1
ATOM 690 O O . ARG A 1 85 ? 4.886 -1.090 -13.965 1.00 95.56 85 ARG A O 1
ATOM 697 N N . ILE A 1 86 ? 3.731 -1.203 -12.035 1.00 95.38 86 ILE A N 1
ATOM 698 C CA . ILE A 1 86 ? 2.786 -0.120 -12.280 1.00 95.38 86 ILE A CA 1
ATOM 699 C C . ILE A 1 86 ? 2.986 0.920 -11.188 1.00 95.38 86 ILE A C 1
ATOM 701 O O . ILE A 1 86 ? 2.886 0.584 -10.011 1.00 95.38 86 ILE A O 1
ATOM 705 N N . SER A 1 87 ? 3.224 2.163 -11.592 1.00 93.81 87 SER A N 1
ATOM 706 C CA . SER A 1 87 ? 3.290 3.304 -10.683 1.00 93.81 87 SER A CA 1
ATOM 707 C C . SER A 1 87 ? 1.935 3.980 -10.592 1.00 93.81 87 SER A C 1
ATOM 709 O O . SER A 1 87 ? 1.314 4.288 -11.614 1.00 93.81 87 SER A O 1
ATOM 711 N N . VAL A 1 88 ? 1.476 4.201 -9.367 1.00 91.75 88 VAL A N 1
ATOM 712 C CA . VAL A 1 88 ? 0.259 4.949 -9.072 1.00 91.75 88 VAL A CA 1
ATOM 713 C C . VAL A 1 88 ? 0.665 6.323 -8.573 1.00 91.75 88 VAL A C 1
ATOM 715 O O . VAL A 1 88 ? 1.229 6.454 -7.491 1.00 91.75 88 VAL A O 1
ATOM 718 N N . ASP A 1 89 ? 0.352 7.342 -9.365 1.00 91.19 89 ASP A N 1
ATOM 719 C CA . ASP A 1 89 ? 0.581 8.742 -9.018 1.00 91.19 89 ASP A CA 1
ATOM 720 C C . ASP A 1 89 ? -0.709 9.348 -8.427 1.00 91.19 89 ASP A C 1
ATOM 722 O O . ASP A 1 89 ? -1.772 9.208 -9.052 1.00 91.19 89 ASP A O 1
ATOM 726 N N . PRO A 1 90 ? -0.669 10.030 -7.266 1.00 90.06 90 PRO A N 1
ATOM 727 C CA . PRO A 1 90 ? -1.832 10.729 -6.719 1.00 90.06 90 PRO A CA 1
ATOM 728 C C . PRO A 1 90 ? -2.472 11.744 -7.683 1.00 90.06 90 PRO A C 1
ATOM 730 O O . PRO A 1 90 ? -3.689 11.949 -7.626 1.00 90.06 90 PRO A O 1
ATOM 733 N N . GLU A 1 91 ? -1.706 12.368 -8.584 1.00 90.06 91 GLU A N 1
ATOM 734 C CA . GLU A 1 91 ? -2.228 13.319 -9.577 1.00 90.06 91 GLU A CA 1
ATOM 735 C C . GLU A 1 91 ? -3.146 12.647 -10.606 1.00 90.06 91 GLU A C 1
ATOM 737 O O . GLU A 1 91 ? -4.026 13.292 -11.181 1.00 90.06 91 GLU A O 1
ATOM 742 N N . SER A 1 92 ? -2.992 11.335 -10.806 1.00 88.38 92 SER A N 1
ATOM 743 C CA . SER A 1 92 ? -3.832 10.555 -11.718 1.00 88.38 92 SER A CA 1
ATOM 744 C C . SER A 1 92 ? -5.215 10.215 -11.142 1.00 88.38 92 SER A C 1
ATOM 746 O O . SER A 1 92 ? -6.094 9.776 -11.887 1.00 88.38 92 SER A O 1
ATOM 748 N N . MET A 1 93 ? -5.438 10.440 -9.840 1.00 88.00 93 MET A N 1
ATOM 749 C CA . MET A 1 93 ? -6.692 10.109 -9.159 1.00 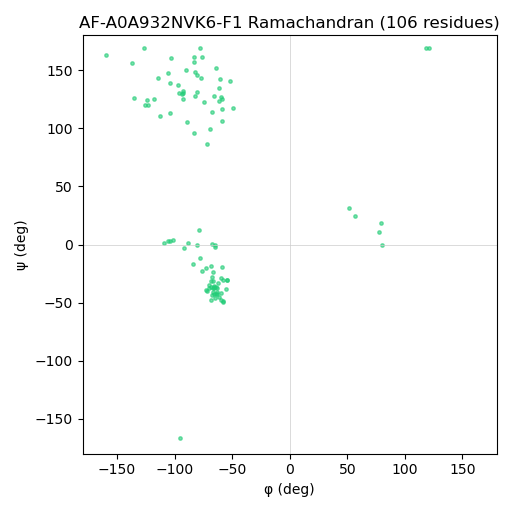88.00 93 MET A CA 1
ATOM 750 C C . MET A 1 93 ? -7.676 11.294 -9.136 1.00 88.00 93 MET A C 1
ATOM 752 O O . MET A 1 93 ? -7.314 12.396 -8.699 1.00 88.00 93 MET A O 1
ATOM 756 N N . PRO A 1 94 ? -8.951 11.105 -9.526 1.00 86.38 94 PRO A N 1
ATOM 757 C CA . PRO A 1 94 ? -9.986 12.123 -9.350 1.00 86.38 94 PRO A CA 1
ATOM 758 C C . PRO A 1 94 ? -10.264 12.434 -7.870 1.00 86.38 94 PRO A C 1
ATOM 760 O O . PRO A 1 94 ? -10.086 11.595 -6.987 1.00 86.38 94 PRO A O 1
ATOM 763 N N . GLU A 1 95 ? -10.703 13.660 -7.570 1.00 81.44 95 GLU A N 1
ATOM 764 C CA . GLU A 1 95 ? -11.096 14.025 -6.202 1.00 81.44 95 GLU A CA 1
ATOM 765 C C . GLU A 1 95 ? -12.277 13.187 -5.699 1.00 81.44 95 GLU A C 1
ATOM 767 O O . GLU A 1 95 ? -13.263 12.995 -6.406 1.00 81.44 95 GLU A O 1
ATOM 772 N N . GLY A 1 96 ? -12.171 12.703 -4.459 1.00 76.12 96 GLY A N 1
ATOM 773 C CA . GLY A 1 96 ? -13.188 11.861 -3.827 1.00 76.12 96 GLY A CA 1
ATOM 774 C C . GLY A 1 96 ? -13.145 10.385 -4.230 1.00 76.12 96 GLY A C 1
ATOM 775 O O . GLY A 1 96 ? -13.949 9.611 -3.714 1.00 76.12 96 GLY A O 1
ATOM 776 N N . GLU A 1 97 ? -12.223 9.977 -5.107 1.00 80.12 97 GLU A N 1
ATOM 777 C CA . GLU A 1 97 ? -12.062 8.568 -5.459 1.00 80.12 97 GLU A CA 1
ATOM 778 C C . GLU A 1 97 ? -11.199 7.775 -4.472 1.00 80.12 97 GLU A C 1
ATOM 780 O O . GLU A 1 97 ? -10.368 8.304 -3.722 1.00 80.12 97 GLU A O 1
ATOM 785 N N . VAL A 1 98 ? -11.439 6.465 -4.502 1.00 77.38 98 VAL A N 1
ATOM 786 C CA . VAL A 1 98 ? -10.773 5.450 -3.695 1.00 77.38 98 VAL A CA 1
ATOM 787 C C . VAL A 1 98 ? -10.185 4.413 -4.640 1.00 77.38 98 VAL A C 1
ATOM 789 O O . VAL A 1 98 ? -10.900 3.825 -5.452 1.00 77.38 98 VAL A O 1
ATOM 792 N N . LEU A 1 99 ? -8.884 4.176 -4.518 1.00 84.94 99 LEU A N 1
ATOM 793 C CA . LEU A 1 99 ? -8.210 3.066 -5.163 1.00 84.94 99 LEU A CA 1
ATOM 794 C C . LEU A 1 99 ? -8.444 1.796 -4.345 1.00 84.94 99 LEU A C 1
ATOM 796 O O . LEU A 1 99 ? -8.238 1.780 -3.134 1.00 84.94 99 LEU A O 1
ATOM 800 N N . VAL A 1 100 ? -8.837 0.722 -5.026 1.00 83.88 100 VAL A N 1
ATOM 801 C CA . VAL A 1 100 ? -8.959 -0.614 -4.438 1.00 83.88 100 VAL A CA 1
ATOM 802 C C . VAL A 1 100 ? -8.130 -1.586 -5.269 1.00 83.88 100 VAL A C 1
ATOM 804 O O . VAL A 1 100 ? -8.384 -1.746 -6.464 1.00 83.88 100 VAL A O 1
ATOM 807 N N . LEU A 1 101 ? -7.150 -2.237 -4.644 1.00 85.31 101 LEU A N 1
ATOM 808 C CA . LEU A 1 101 ? -6.331 -3.282 -5.256 1.00 85.31 101 LEU A CA 1
ATOM 809 C C . LEU A 1 101 ? -6.627 -4.624 -4.596 1.00 85.31 101 LEU A C 1
ATOM 811 O O . LEU A 1 101 ? -6.266 -4.863 -3.442 1.00 85.31 101 LEU A O 1
ATOM 815 N N . TYR A 1 102 ? -7.268 -5.519 -5.342 1.00 83.94 102 TYR A N 1
ATOM 816 C CA . TYR A 1 102 ? -7.515 -6.881 -4.890 1.00 83.94 102 TYR A CA 1
ATOM 817 C C . TYR A 1 102 ? -6.283 -7.781 -5.108 1.00 83.94 102 TYR A C 1
ATOM 819 O O . TYR A 1 102 ? -5.557 -7.607 -6.092 1.00 83.94 102 TYR A O 1
ATOM 827 N N . PRO A 1 103 ? -6.042 -8.796 -4.259 1.00 83.94 103 PRO A N 1
ATOM 828 C CA . PRO A 1 103 ? -4.833 -9.629 -4.348 1.00 83.94 103 PRO A CA 1
ATOM 829 C C . PRO A 1 103 ? -4.648 -10.383 -5.675 1.00 83.94 103 PRO A C 1
ATOM 831 O O . PRO A 1 103 ? -3.520 -10.621 -6.112 1.00 83.94 103 PRO A O 1
ATOM 834 N N . GLU A 1 104 ? -5.730 -10.737 -6.365 1.00 84.12 104 GLU A N 1
ATOM 835 C CA . GLU A 1 104 ? -5.706 -11.354 -7.697 1.00 84.12 104 GLU A CA 1
ATOM 836 C C . GLU A 1 104 ? -5.219 -10.415 -8.812 1.00 84.12 104 GLU A C 1
ATOM 838 O O . GLU A 1 104 ? -4.811 -10.882 -9.882 1.00 84.12 104 GLU A O 1
ATOM 843 N N . GLN A 1 105 ? -5.241 -9.102 -8.570 1.00 86.06 105 GLN A N 1
ATOM 844 C CA . GLN A 1 105 ? -4.695 -8.095 -9.478 1.00 86.06 105 GLN A CA 1
ATOM 845 C C . GLN A 1 105 ? -3.190 -7.910 -9.285 1.00 86.06 105 GLN A C 1
ATOM 847 O O . GLN A 1 105 ? -2.536 -7.398 -10.191 1.00 86.06 105 GLN A O 1
ATOM 852 N N . LEU A 1 106 ? -2.643 -8.373 -8.157 1.00 88.69 106 LEU A N 1
ATOM 853 C CA . LEU A 1 106 ? -1.224 -8.283 -7.833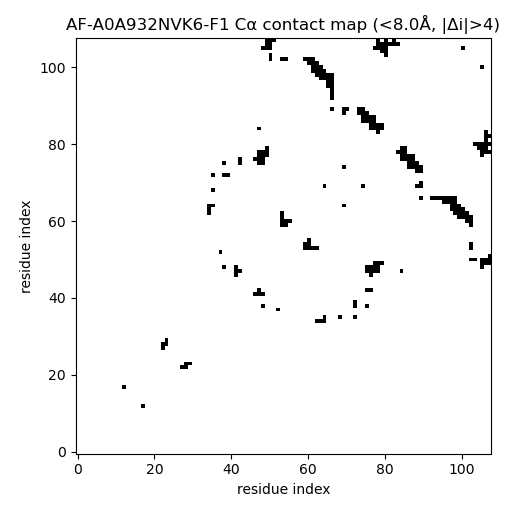 1.00 88.69 106 LEU A CA 1
ATOM 854 C C . LEU A 1 106 ? -0.444 -9.502 -8.331 1.00 88.69 106 LEU A C 1
ATOM 856 O O . LEU A 1 106 ? -0.978 -10.611 -8.423 1.00 88.69 106 LEU A O 1
ATOM 860 N N . GLY A 1 107 ? 0.824 -9.286 -8.657 1.00 89.06 107 GLY A N 1
ATOM 861 C CA . GLY A 1 107 ? 1.788 -10.281 -9.111 1.00 89.06 107 GLY A CA 1
ATOM 862 C C . GLY A 1 107 ? 2.666 -10.831 -7.994 1.00 89.06 107 GLY A C 1
ATOM 863 O O . GLY A 1 107 ? 2.356 -10.693 -6.810 1.00 89.06 107 GLY A O 1
ATOM 864 N N . THR A 1 108 ? 3.737 -11.513 -8.401 1.00 83.50 108 THR A N 1
ATOM 865 C CA . THR A 1 108 ? 4.744 -12.116 -7.508 1.00 83.50 108 THR A CA 1
ATOM 866 C C . THR A 1 108 ? 6.090 -11.463 -7.742 1.00 83.50 108 THR A C 1
ATOM 868 O O . THR A 1 108 ? 6.336 -11.102 -8.915 1.00 83.50 108 THR A O 1
#

Nearest PDB structures (foldseek):
  3f04-assembly1_A  TM=4.119E-01  e=3.875E+00  Homo sapiens

Sequence (108 aa):
MTNEHLPDPTEQVPAWRQELLRRRESKEVGPYDFDLNCLVYLNEEDEPLIRKDVADKTGPKAVVVTKQEMLELGGFDYIDNKGRRISVDPESMPEGEVLVLYPEQLGT

Secondary structure (DSSP, 8-state):
-----PPPTT----HHHHHHHHHHHTT-S-TTTHHHHHHHHHHHTTPPB-TTTTEETTEE--EEEEHHHHHHHT-EEEEBTTS-EEEE-GGGSPTT-EEEE-GGGB--